Protein AF-A0A8S2KBS8-F1 (afdb_monomer)

Secondary structure (DSSP, 8-state):
--------------------------------EEE-S--------HHHHHHHHT--HHHHHHT--EEEPPPP-----STTT-S----SS-TTS-SEEEESSS----S--TT-------EEEE-SSS---------S-TT---PPPTT------

Foldseek 3Di:
DDDDDDDDDDDPPPPPPPPPPDDDPDDDDAPADEDADDPDDDPDDPVRVVVQLPDFQVRVLSVHRYAYFDDDDDFDQPVVPDPCRDWPADRRHDQWGKPHRDRDGHPDDPPDDDDDDIAIDGPTPDDDDDDDDDDDDPNDDDDQDPPNPDDDD

Structure (mmCIF, N/CA/C/O backbone):
data_AF-A0A8S2KBS8-F1
#
_entry.id   AF-A0A8S2KBS8-F1
#
loop_
_atom_site.group_PDB
_atom_site.id
_atom_site.type_symbol
_atom_site.label_atom_id
_atom_site.label_alt_id
_atom_site.label_comp_id
_atom_site.label_asym_id
_atom_site.label_entity_id
_atom_site.label_seq_id
_atom_site.pdbx_PDB_ins_code
_atom_site.Cartn_x
_atom_site.Cartn_y
_atom_site.Cartn_z
_atom_site.occupancy
_atom_site.B_iso_or_equiv
_atom_site.auth_seq_id
_atom_site.auth_comp_id
_atom_site.auth_asym_id
_atom_site.auth_atom_id
_atom_site.pdbx_PDB_model_num
ATOM 1 N N . MET A 1 1 ? -17.304 48.294 74.748 1.00 36.25 1 MET A N 1
ATOM 2 C CA . MET A 1 1 ? -16.746 48.797 73.474 1.00 36.25 1 MET A CA 1
ATOM 3 C C . MET A 1 1 ? -16.717 47.593 72.533 1.00 36.25 1 MET A C 1
ATOM 5 O O . MET A 1 1 ? -16.127 46.604 72.938 1.00 36.25 1 MET A O 1
ATOM 9 N N . LEU A 1 2 ? -17.491 47.496 71.439 1.00 33.00 2 LEU A N 1
ATOM 10 C CA . LEU A 1 2 ? -18.043 48.544 70.549 1.00 33.00 2 LEU A CA 1
ATOM 11 C C . LEU A 1 2 ? -16.875 49.278 69.854 1.00 33.00 2 LEU A C 1
ATOM 13 O O . LEU A 1 2 ? -16.102 49.899 70.575 1.00 33.00 2 LEU A O 1
ATOM 17 N N . PHE A 1 3 ? -16.632 49.230 68.537 1.00 35.56 3 PHE A N 1
ATOM 18 C CA . PHE A 1 3 ? -17.385 48.735 67.357 1.00 35.56 3 PHE A CA 1
ATOM 19 C C . PHE A 1 3 ? -16.464 47.761 66.525 1.00 35.56 3 PHE A C 1
ATOM 21 O O . PHE A 1 3 ? -15.479 47.306 67.096 1.00 35.56 3 PHE A O 1
ATOM 28 N N . ASP A 1 4 ? -16.646 47.346 65.253 1.00 36.81 4 ASP A N 1
ATOM 29 C CA . ASP A 1 4 ? -17.666 47.611 64.213 1.00 36.81 4 ASP A CA 1
ATOM 30 C C . ASP A 1 4 ? -17.735 46.525 63.084 1.00 36.81 4 ASP A C 1
ATOM 32 O O . ASP A 1 4 ? -17.014 45.532 63.105 1.00 36.81 4 ASP A O 1
ATOM 36 N N . GLN A 1 5 ? -18.622 46.771 62.105 1.00 36.31 5 GLN A N 1
ATOM 37 C CA . GLN A 1 5 ? -18.639 46.492 60.641 1.00 36.31 5 GLN A CA 1
ATOM 38 C C . GLN A 1 5 ? -17.307 46.103 59.910 1.00 36.31 5 GLN A C 1
ATOM 40 O O . GLN A 1 5 ? -16.224 46.395 60.395 1.00 36.31 5 GLN A O 1
ATOM 45 N N . LYS A 1 6 ? -17.284 45.533 58.679 1.00 36.12 6 LYS A N 1
ATOM 46 C CA . LYS A 1 6 ? -18.331 45.378 57.630 1.00 36.12 6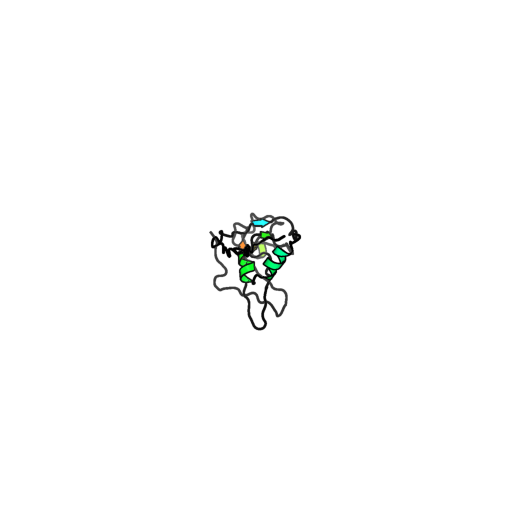 LYS A CA 1
ATOM 47 C C . LYS A 1 6 ? -18.101 44.197 56.656 1.00 36.12 6 LYS A C 1
ATOM 49 O O . LYS A 1 6 ? -17.047 43.579 56.617 1.00 36.12 6 LYS A O 1
ATOM 54 N N . ALA A 1 7 ? -19.132 43.949 55.848 1.00 37.91 7 ALA A N 1
ATOM 55 C CA . ALA A 1 7 ? -19.314 42.863 54.887 1.00 37.91 7 ALA A CA 1
ATOM 56 C C . ALA A 1 7 ? -18.428 42.852 53.614 1.00 37.91 7 ALA A C 1
ATOM 58 O O . ALA A 1 7 ? -18.086 43.900 53.080 1.00 37.91 7 ALA A O 1
ATOM 59 N N . ASN A 1 8 ? -18.287 41.631 53.072 1.00 40.09 8 ASN A N 1
ATOM 60 C CA . ASN A 1 8 ? -18.307 41.237 51.649 1.00 40.09 8 ASN A CA 1
ATOM 61 C C . ASN A 1 8 ? -17.250 41.785 50.661 1.00 40.09 8 ASN A C 1
ATOM 63 O O . ASN A 1 8 ? -17.279 42.953 50.285 1.00 40.09 8 ASN A O 1
ATOM 67 N N . MET A 1 9 ? -16.496 40.861 50.047 1.00 34.38 9 MET A N 1
ATOM 68 C CA . MET A 1 9 ? -16.235 40.929 48.604 1.00 34.38 9 MET A CA 1
ATOM 69 C C . MET A 1 9 ? -16.206 39.528 47.973 1.00 34.38 9 MET A C 1
ATOM 71 O O . MET A 1 9 ? -15.277 38.748 48.178 1.00 34.38 9 MET A O 1
ATOM 75 N N . ASP A 1 10 ? -17.252 39.224 47.206 1.00 44.25 10 ASP A N 1
ATOM 76 C CA . ASP A 1 10 ? -17.348 38.060 46.327 1.00 44.25 10 ASP A CA 1
ATOM 77 C C . ASP A 1 10 ? -16.236 38.097 45.263 1.00 44.25 10 ASP A C 1
ATOM 79 O O . ASP A 1 10 ? -15.982 39.130 44.640 1.00 44.25 10 ASP A O 1
ATOM 83 N N . THR A 1 11 ? -15.569 36.962 45.062 1.00 38.78 11 THR A N 1
ATOM 84 C CA . THR A 1 11 ? -14.577 36.752 43.999 1.00 38.78 11 THR A CA 1
ATOM 85 C C . THR A 1 11 ? -14.845 35.443 43.257 1.00 38.78 11 THR A C 1
ATOM 87 O O . THR A 1 11 ? -13.957 34.611 43.074 1.00 38.78 11 THR A O 1
ATOM 90 N N . GLY A 1 12 ? -16.081 35.283 42.771 1.00 41.59 12 GLY A N 1
ATOM 91 C CA . GLY A 1 12 ? -16.497 34.307 41.756 1.00 41.59 12 GLY A CA 1
ATOM 92 C C . GLY A 1 12 ? -15.779 34.460 40.405 1.00 41.59 12 GLY A C 1
ATOM 93 O O . GLY A 1 12 ? -16.409 34.657 39.367 1.00 41.59 12 GLY A O 1
ATOM 94 N N . GLY A 1 13 ? -14.449 34.360 40.406 1.00 34.00 13 GLY A N 1
ATOM 95 C CA . GLY A 1 13 ? -13.582 34.371 39.233 1.00 34.00 13 GLY A CA 1
ATOM 96 C C . GLY A 1 13 ? -13.691 33.068 38.452 1.00 34.00 13 GLY A C 1
ATOM 97 O O . GLY A 1 13 ? -12.779 32.244 38.483 1.00 34.00 13 GLY A O 1
ATOM 98 N N . ALA A 1 14 ? -14.815 32.876 37.761 1.00 41.94 14 ALA A N 1
ATOM 99 C CA . ALA A 1 14 ? -15.036 31.731 36.889 1.00 41.94 14 ALA A CA 1
ATOM 100 C C . ALA A 1 14 ? -13.959 31.689 35.792 1.00 41.94 14 ALA A C 1
ATOM 102 O O . ALA A 1 14 ? -13.963 32.490 34.855 1.00 41.94 14 ALA A O 1
ATOM 103 N N . SER A 1 15 ? -13.032 30.738 35.903 1.00 43.44 15 SER A N 1
ATOM 104 C CA . SER A 1 15 ? -11.997 30.485 34.907 1.00 43.44 15 SER A CA 1
ATOM 105 C C . SER A 1 15 ? -12.621 29.853 33.663 1.00 43.44 15 SER A C 1
ATOM 107 O O . SER A 1 15 ? -12.638 28.634 33.490 1.00 43.44 15 SER A O 1
ATOM 109 N N . VAL A 1 16 ? -13.153 30.704 32.779 1.00 44.81 16 VAL A N 1
ATOM 110 C CA . VAL A 1 16 ? -13.670 30.309 31.464 1.00 44.81 16 VAL A CA 1
ATOM 111 C C . VAL A 1 16 ? -12.522 29.717 30.651 1.00 44.81 16 VAL A C 1
ATOM 113 O O . VAL A 1 16 ? -11.780 30.422 29.967 1.00 44.81 16 VAL A O 1
ATOM 116 N N . SER A 1 17 ? -12.363 28.397 30.747 1.00 51.88 17 SER A N 1
ATOM 117 C CA . SER A 1 17 ? -11.443 27.649 29.902 1.00 51.88 17 SER A CA 1
ATOM 118 C C . SER A 1 17 ? -11.928 27.756 28.459 1.00 51.88 17 SER A C 1
ATOM 120 O O . SER A 1 17 ? -12.871 27.087 28.041 1.00 51.88 17 SER A O 1
ATOM 122 N N . LEU A 1 18 ? -11.301 28.656 27.701 1.00 48.44 18 LEU A N 1
ATOM 123 C CA . LEU A 1 18 ? -11.509 28.789 26.266 1.00 48.44 18 LEU A CA 1
ATOM 124 C C . LEU A 1 18 ? -10.976 27.526 25.584 1.00 48.44 18 LEU A C 1
ATOM 126 O O . LEU A 1 18 ? -9.835 27.481 25.127 1.00 48.44 18 LEU A O 1
ATOM 130 N N . GLN A 1 19 ? -11.820 26.494 25.530 1.00 50.09 19 GLN A N 1
ATOM 131 C CA . GLN A 1 19 ? -11.643 25.325 24.678 1.00 50.09 19 GLN A CA 1
ATOM 132 C C . GLN A 1 19 ? -11.778 25.780 23.224 1.00 50.09 19 GLN A C 1
ATOM 134 O O . GLN A 1 19 ? -12.836 25.698 22.599 1.00 50.09 19 GLN A O 1
ATOM 139 N N . THR A 1 20 ? -10.692 26.341 22.697 1.00 45.31 20 THR A N 1
ATOM 140 C CA . THR A 1 20 ? -10.580 26.749 21.305 1.00 45.31 20 THR A CA 1
ATOM 141 C C . THR A 1 20 ? -10.542 25.498 20.438 1.00 45.31 20 THR A C 1
ATOM 143 O O . THR A 1 20 ? -9.483 24.943 20.150 1.00 45.31 20 THR A O 1
ATOM 146 N N . ASN A 1 21 ? -11.727 25.067 19.999 1.00 56.41 21 ASN A N 1
ATOM 147 C CA . ASN A 1 21 ? -11.933 24.017 19.000 1.00 56.41 21 ASN A CA 1
ATOM 148 C C . ASN A 1 21 ? -11.444 24.495 17.618 1.00 56.41 21 ASN A C 1
ATOM 150 O O . ASN A 1 21 ? -12.216 24.678 16.678 1.00 56.41 21 ASN A O 1
ATOM 154 N N . TYR A 1 22 ? -10.141 24.765 17.516 1.00 64.38 22 TYR A N 1
ATOM 155 C CA . TYR A 1 22 ? -9.472 25.214 16.308 1.00 64.38 22 TYR A CA 1
ATOM 156 C C . TYR A 1 22 ? -9.270 24.027 15.365 1.00 64.38 22 TYR A C 1
ATOM 158 O O . TYR A 1 22 ? -8.264 23.316 15.405 1.00 64.38 22 TYR A O 1
ATOM 166 N N . GLU A 1 23 ? -10.257 23.811 14.503 1.00 56.91 23 GLU A N 1
ATOM 167 C CA . GLU A 1 23 ? -10.172 22.825 13.437 1.00 56.91 23 GLU A CA 1
ATOM 168 C C . GLU A 1 23 ? -9.352 23.386 12.264 1.00 56.91 23 GLU A C 1
ATOM 170 O O . GLU A 1 23 ? -9.778 24.275 11.519 1.00 56.91 23 GLU A O 1
ATOM 175 N N . SER A 1 24 ? -8.127 22.883 12.107 1.00 64.62 24 SER A N 1
ATOM 176 C CA . SER A 1 24 ? -7.191 23.363 11.093 1.00 64.62 24 SER A CA 1
ATOM 177 C C . SER A 1 24 ? -7.609 22.920 9.685 1.00 64.62 24 SER A C 1
ATOM 179 O O . SER A 1 24 ? -7.279 21.816 9.250 1.00 64.62 24 SER A O 1
ATOM 181 N N . LYS A 1 25 ? -8.256 23.811 8.926 1.00 59.25 25 LYS A N 1
ATOM 182 C CA . LYS A 1 25 ? -8.688 23.565 7.532 1.00 59.25 25 LYS A CA 1
ATOM 183 C C . LYS A 1 25 ? -7.540 23.327 6.529 1.00 59.25 25 LYS A C 1
ATOM 185 O O . LYS A 1 25 ? -7.790 22.988 5.375 1.00 59.25 25 LYS A O 1
ATOM 190 N N . VAL A 1 26 ? -6.282 23.485 6.948 1.00 49.16 26 VAL A N 1
ATOM 191 C CA . VAL A 1 26 ? -5.089 23.279 6.112 1.00 49.16 26 VAL A CA 1
ATOM 192 C C . VAL A 1 26 ? -4.729 21.791 6.039 1.00 49.16 26 VAL A C 1
ATOM 194 O O . VAL A 1 26 ? -3.924 21.279 6.819 1.00 49.16 26 VAL A O 1
ATOM 197 N N . THR A 1 27 ? -5.290 21.091 5.054 1.00 56.19 27 THR A N 1
ATOM 198 C CA . THR A 1 27 ? -4.786 19.772 4.643 1.00 56.19 27 THR A CA 1
ATOM 199 C C . THR A 1 27 ? -3.642 19.964 3.651 1.00 56.19 27 THR A C 1
ATOM 201 O O . THR A 1 27 ? -3.868 20.201 2.469 1.00 56.19 27 THR A O 1
ATOM 204 N N . ALA A 1 28 ? -2.401 19.887 4.140 1.00 50.12 28 ALA A N 1
ATOM 205 C CA . ALA A 1 28 ? -1.215 19.900 3.281 1.00 50.12 28 ALA A CA 1
ATOM 206 C C . ALA A 1 28 ? -1.249 18.732 2.265 1.00 50.12 28 ALA A C 1
ATOM 208 O O . ALA A 1 28 ? -1.740 17.656 2.620 1.00 50.12 28 ALA A O 1
ATOM 209 N N . PRO A 1 29 ? -0.716 18.898 1.038 1.00 51.50 29 PRO A N 1
ATOM 210 C CA . PRO A 1 29 ? -0.672 17.833 0.037 1.00 51.50 29 PRO A CA 1
ATOM 211 C C . PRO A 1 29 ? 0.246 16.691 0.501 1.00 51.50 29 PRO A C 1
ATOM 213 O O . PRO A 1 29 ? 1.465 16.838 0.576 1.00 51.50 29 PRO A O 1
ATOM 216 N N . ARG A 1 30 ? -0.351 15.544 0.842 1.00 61.84 30 ARG A N 1
ATOM 217 C CA . ARG A 1 30 ? 0.347 14.376 1.402 1.00 61.84 30 ARG A CA 1
ATOM 218 C C . ARG A 1 30 ? 0.848 13.458 0.289 1.00 61.84 30 ARG A C 1
ATOM 220 O O . ARG A 1 30 ? 0.179 12.495 -0.064 1.00 61.84 30 ARG A O 1
ATOM 227 N N . ASN A 1 31 ? 2.048 13.732 -0.221 1.00 72.81 31 ASN A N 1
ATOM 228 C CA . ASN A 1 31 ? 2.882 12.668 -0.780 1.00 72.81 31 ASN A CA 1
ATOM 229 C C . ASN A 1 31 ? 3.690 12.052 0.380 1.00 72.81 31 ASN A C 1
ATOM 231 O O . ASN A 1 31 ? 4.467 12.788 0.995 1.00 72.81 31 ASN A O 1
ATOM 235 N N . PRO A 1 32 ? 3.501 10.770 0.737 1.00 83.06 32 PRO A N 1
ATOM 236 C CA . PRO A 1 32 ? 4.203 10.170 1.868 1.00 83.06 32 PRO A CA 1
ATOM 237 C C . PRO A 1 32 ? 5.720 10.078 1.659 1.00 83.06 32 PRO A C 1
ATOM 239 O O . PRO A 1 32 ? 6.200 9.886 0.541 1.00 83.06 32 PRO A O 1
ATOM 242 N N . THR A 1 33 ? 6.487 10.132 2.746 1.00 87.94 33 THR A N 1
ATOM 243 C CA . THR A 1 33 ? 7.936 9.896 2.719 1.00 87.94 33 THR A CA 1
ATOM 244 C C . THR A 1 33 ? 8.243 8.401 2.700 1.00 87.94 33 THR A C 1
ATOM 246 O O . THR A 1 33 ? 7.859 7.682 3.624 1.00 87.94 33 THR A O 1
ATOM 249 N N . LEU A 1 34 ? 8.967 7.938 1.676 1.00 88.88 34 LEU A N 1
ATOM 250 C CA . LEU A 1 34 ? 9.426 6.551 1.576 1.00 88.88 34 LEU A CA 1
ATOM 251 C C . LEU A 1 34 ? 10.673 6.315 2.444 1.00 88.88 34 LEU A C 1
ATOM 253 O O . LEU A 1 34 ? 11.773 6.769 2.127 1.00 88.88 34 LEU A O 1
ATOM 257 N N . ILE A 1 35 ? 10.481 5.574 3.527 1.00 89.62 35 ILE A N 1
ATOM 258 C CA . ILE A 1 35 ? 11.496 5.111 4.463 1.00 89.62 35 ILE A CA 1
ATOM 259 C C . ILE A 1 35 ? 12.114 3.816 3.923 1.00 89.62 35 ILE A C 1
ATOM 261 O O . ILE A 1 35 ? 11.429 2.826 3.668 1.00 89.62 35 ILE A O 1
ATOM 265 N N . ARG A 1 36 ? 13.439 3.836 3.747 1.00 85.50 36 ARG A N 1
ATOM 266 C CA . ARG A 1 36 ? 14.239 2.703 3.242 1.00 85.50 36 ARG A CA 1
ATOM 267 C C . ARG A 1 36 ? 14.844 1.830 4.352 1.00 85.50 36 ARG A C 1
ATOM 269 O O . ARG A 1 36 ? 15.445 0.805 4.058 1.00 85.50 36 ARG A O 1
ATOM 276 N N . GLY A 1 37 ? 14.722 2.257 5.609 1.00 83.44 37 GLY A N 1
ATOM 277 C CA . GLY A 1 37 ? 15.138 1.489 6.785 1.00 83.44 37 GLY A CA 1
ATOM 278 C C . GLY A 1 37 ? 14.041 0.544 7.296 1.00 83.44 37 GLY A C 1
ATOM 279 O O . GLY A 1 37 ? 12.917 0.573 6.790 1.00 83.44 37 GLY A O 1
ATOM 280 N N . PRO A 1 38 ? 14.336 -0.276 8.322 1.00 79.25 38 PRO A N 1
ATOM 281 C CA . PRO A 1 38 ? 13.322 -1.088 8.986 1.00 79.25 38 PRO A CA 1
ATOM 282 C C . PRO A 1 38 ? 12.241 -0.207 9.626 1.00 79.25 38 PRO A C 1
ATOM 284 O O . PRO A 1 38 ? 12.523 0.888 10.114 1.00 79.25 38 PRO A O 1
ATOM 287 N N . LYS A 1 39 ? 11.008 -0.717 9.675 1.00 81.12 39 LYS A N 1
ATOM 288 C CA . LYS A 1 39 ? 9.896 -0.100 10.407 1.00 81.12 39 LYS A CA 1
ATOM 289 C C . LYS A 1 39 ? 10.160 -0.189 11.912 1.00 81.12 39 LYS A C 1
ATOM 291 O O . LYS A 1 39 ? 9.928 -1.223 12.533 1.00 81.12 39 LYS A O 1
ATOM 296 N N . ILE A 1 40 ? 10.691 0.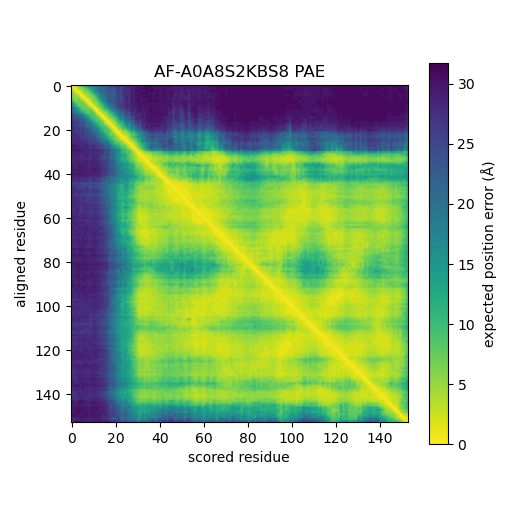889 12.483 1.00 81.56 40 ILE A N 1
ATOM 297 C CA . ILE A 1 40 ? 10.873 1.040 13.928 1.00 81.56 40 ILE A CA 1
ATOM 298 C C . ILE A 1 40 ? 9.523 1.457 14.507 1.00 81.56 40 ILE A C 1
ATOM 300 O O . ILE A 1 40 ? 9.074 2.572 14.258 1.00 81.56 40 ILE A O 1
ATOM 304 N N . GLU A 1 41 ? 8.879 0.591 15.286 1.00 81.00 41 GLU A N 1
ATOM 305 C CA . GLU A 1 41 ? 7.643 0.965 15.979 1.00 81.00 41 GLU A CA 1
ATOM 306 C C . GLU A 1 41 ? 7.962 1.970 17.104 1.00 81.00 41 GLU A C 1
ATOM 308 O O . GLU A 1 41 ? 8.689 1.635 18.048 1.00 81.00 41 GLU A O 1
ATOM 313 N N . PRO A 1 42 ? 7.483 3.227 17.020 1.00 79.62 42 PRO A N 1
ATOM 314 C CA . PRO A 1 42 ? 7.804 4.237 18.015 1.00 79.62 42 PRO A CA 1
ATOM 315 C C . PRO A 1 42 ? 7.035 3.964 19.310 1.00 79.62 42 PRO A C 1
ATOM 317 O O . PRO A 1 42 ? 5.878 3.543 19.294 1.00 79.62 42 PRO A O 1
ATOM 320 N N . LYS A 1 43 ? 7.641 4.285 20.458 1.00 86.75 43 LYS A N 1
ATOM 321 C CA . LYS A 1 43 ? 6.939 4.261 21.750 1.00 86.75 43 LYS A CA 1
ATOM 322 C C . LYS A 1 43 ? 5.901 5.386 21.794 1.00 86.75 43 LYS A C 1
ATOM 324 O O . LYS A 1 43 ? 6.212 6.510 22.185 1.00 86.75 43 LYS A O 1
ATOM 329 N N . LEU A 1 44 ? 4.680 5.077 21.360 1.00 88.56 44 LEU A N 1
ATOM 330 C CA . LEU A 1 44 ? 3.542 5.994 21.351 1.00 88.56 44 LEU A CA 1
ATOM 331 C C . LEU A 1 44 ? 3.271 6.544 22.757 1.00 88.56 44 LEU A C 1
ATOM 333 O O . LEU A 1 44 ? 3.187 5.795 23.730 1.00 88.56 44 LEU A O 1
ATOM 337 N N . THR A 1 45 ? 3.072 7.859 22.864 1.00 94.62 45 THR A N 1
ATOM 338 C CA . THR A 1 45 ? 2.518 8.447 24.091 1.00 94.62 45 THR A CA 1
A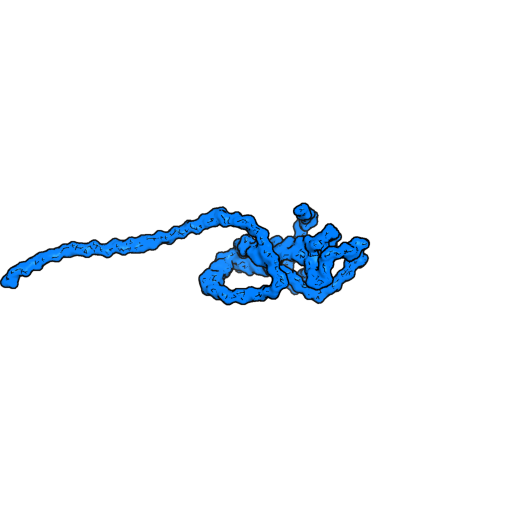TOM 339 C C . THR A 1 45 ? 1.033 8.076 24.218 1.00 94.62 45 THR A C 1
ATOM 341 O O . THR A 1 45 ? 0.365 7.923 23.190 1.00 94.62 45 THR A O 1
ATOM 344 N N . PRO A 1 46 ? 0.461 7.999 25.437 1.00 95.56 46 PRO A N 1
ATOM 345 C CA . PRO A 1 46 ? -0.955 7.663 25.617 1.00 95.56 46 PRO A CA 1
ATOM 346 C C . PRO A 1 46 ? -1.909 8.577 24.835 1.00 95.56 46 PRO A C 1
ATOM 348 O O . PRO A 1 46 ? -2.883 8.105 24.256 1.00 95.56 46 PRO A O 1
ATOM 351 N N . SER A 1 47 ? -1.597 9.873 24.735 1.00 94.75 47 SER A N 1
ATOM 352 C CA . SER A 1 47 ? -2.366 10.834 23.934 1.00 94.75 47 SER A CA 1
ATOM 353 C C . SER A 1 47 ? -2.274 10.583 22.424 1.00 94.75 47 SER A C 1
ATOM 355 O O . SER A 1 47 ? -3.264 10.771 21.718 1.00 94.75 47 SER A O 1
ATOM 357 N N . THR A 1 48 ? -1.126 10.119 21.919 1.00 91.62 48 THR A N 1
ATOM 358 C CA . THR A 1 48 ? -0.970 9.748 20.501 1.00 91.62 48 THR A CA 1
ATOM 359 C C . THR A 1 48 ? -1.709 8.447 20.196 1.00 91.62 48 THR A C 1
ATOM 361 O O . THR A 1 48 ? -2.426 8.378 19.203 1.00 91.62 48 THR A O 1
ATOM 364 N N . PHE A 1 49 ? -1.616 7.452 21.082 1.00 91.94 49 PHE A N 1
ATOM 365 C CA . PHE A 1 49 ? -2.337 6.182 20.959 1.00 91.94 49 PHE A CA 1
ATOM 366 C C . PHE A 1 49 ? -3.863 6.378 20.956 1.00 91.94 49 PHE A C 1
ATOM 368 O O . PHE A 1 49 ? -4.546 5.892 20.057 1.00 91.94 49 PHE A O 1
ATOM 375 N N . LEU A 1 50 ? -4.402 7.160 21.902 1.00 93.25 50 LEU A N 1
ATOM 376 C CA . LEU A 1 50 ? -5.831 7.506 21.943 1.00 93.25 50 LEU A CA 1
ATOM 377 C C . LEU A 1 50 ? -6.281 8.272 20.688 1.00 93.25 50 LEU A C 1
ATOM 379 O O . LEU A 1 50 ? -7.408 8.095 20.222 1.00 93.25 50 LEU A O 1
ATOM 383 N N . LYS A 1 51 ? -5.403 9.099 20.106 1.00 92.00 51 LYS A N 1
ATOM 384 C CA . LYS A 1 51 ? -5.673 9.791 18.841 1.00 92.00 51 LYS A CA 1
ATOM 385 C C . LYS A 1 51 ? -5.659 8.853 17.630 1.00 92.00 51 LYS A C 1
ATOM 387 O O . LYS A 1 51 ? -6.461 9.056 16.730 1.00 92.00 51 LYS A O 1
ATOM 392 N N . GLU A 1 52 ? -4.791 7.845 17.588 1.00 90.00 52 GLU A N 1
ATOM 393 C CA . GLU A 1 52 ? -4.790 6.873 16.487 1.00 90.00 52 GLU A CA 1
ATOM 394 C C . GLU A 1 52 ? -6.001 5.935 16.566 1.00 90.00 52 GLU A C 1
ATOM 396 O O . GLU A 1 52 ? -6.688 5.733 15.570 1.00 90.00 52 GLU A O 1
ATOM 401 N N . MET A 1 53 ? -6.320 5.418 17.756 1.00 90.69 53 MET A N 1
ATOM 402 C CA . MET A 1 53 ? -7.462 4.514 17.953 1.00 90.69 53 MET A CA 1
ATOM 403 C C . MET A 1 53 ? -8.829 5.210 17.833 1.00 90.69 53 MET A C 1
ATOM 405 O O . MET A 1 53 ? -9.852 4.536 17.737 1.00 90.69 53 MET A O 1
ATOM 409 N N . SER A 1 54 ? -8.865 6.548 17.807 1.00 91.62 54 SER A N 1
ATOM 410 C CA . SER A 1 54 ? -10.081 7.323 17.525 1.00 91.62 54 SER A CA 1
ATOM 411 C C . SER A 1 54 ? -10.265 7.691 16.047 1.00 91.62 54 SER A C 1
ATOM 413 O O . SER A 1 54 ? -11.284 8.303 15.722 1.00 91.62 54 SER A O 1
ATOM 415 N N . LEU A 1 55 ? -9.378 7.267 15.137 1.00 91.25 55 LEU A N 1
ATOM 416 C CA . LEU A 1 55 ? -9.586 7.395 13.688 1.00 91.25 55 LEU A CA 1
ATOM 417 C C . LEU A 1 55 ? -10.497 6.285 13.139 1.00 91.25 55 LEU A C 1
ATOM 419 O O . LEU A 1 55 ? -10.593 5.199 13.706 1.00 91.25 55 LEU A O 1
ATOM 423 N N . ASP A 1 56 ? -11.189 6.557 12.033 1.00 92.25 56 ASP A N 1
ATOM 424 C CA . ASP A 1 56 ? -11.715 5.497 11.159 1.00 92.25 56 ASP A CA 1
ATOM 425 C C . ASP A 1 56 ? -10.689 5.070 10.086 1.00 92.25 56 ASP A C 1
ATOM 427 O O . ASP A 1 56 ? -9.627 5.677 9.927 1.00 92.25 56 ASP A O 1
ATOM 431 N N . THR A 1 57 ? -11.011 4.012 9.337 1.00 91.69 57 THR A N 1
ATOM 432 C CA . THR A 1 57 ? -10.142 3.444 8.288 1.00 91.69 57 THR A CA 1
ATOM 433 C C . THR A 1 57 ? -9.743 4.463 7.205 1.00 91.69 57 THR A C 1
ATOM 435 O O . THR A 1 57 ? -8.582 4.494 6.791 1.00 91.69 57 THR A O 1
ATOM 438 N N . GLN A 1 58 ? -10.662 5.332 6.768 1.00 91.06 58 GLN A N 1
ATOM 439 C CA . GLN A 1 58 ? -10.391 6.336 5.731 1.00 91.06 58 GLN A CA 1
ATOM 440 C C . GLN A 1 58 ? -9.587 7.509 6.301 1.00 91.06 58 GLN A C 1
ATOM 442 O O . GLN A 1 58 ? -8.633 7.976 5.679 1.00 91.06 58 GLN A O 1
ATOM 447 N N . GLN A 1 59 ? -9.896 7.947 7.523 1.00 90.50 59 GLN A N 1
ATOM 448 C CA . GLN A 1 59 ? -9.105 8.943 8.249 1.00 90.50 59 GLN A CA 1
ATOM 449 C C . GLN A 1 59 ? -7.664 8.473 8.484 1.00 90.50 59 GLN A C 1
ATOM 451 O O . GLN A 1 59 ? -6.737 9.274 8.338 1.00 90.50 59 GLN A O 1
ATOM 456 N N . LYS A 1 60 ? -7.457 7.188 8.804 1.00 89.25 60 LYS A N 1
ATOM 457 C CA . LYS A 1 60 ? -6.123 6.589 8.950 1.00 89.25 60 LYS A CA 1
ATOM 458 C C . LYS A 1 60 ? -5.363 6.580 7.622 1.00 89.25 60 LYS A C 1
ATOM 460 O O . LYS A 1 60 ? -4.236 7.072 7.601 1.00 89.25 60 LYS A O 1
ATOM 465 N N . LEU A 1 61 ? -5.990 6.145 6.524 1.00 89.94 61 LEU A N 1
ATOM 466 C CA . LEU A 1 61 ? -5.415 6.208 5.171 1.00 89.94 61 LEU A CA 1
ATOM 467 C C . LEU A 1 61 ? -5.024 7.644 4.772 1.00 89.94 61 LEU A C 1
ATOM 469 O O . LEU A 1 61 ? -3.906 7.894 4.323 1.00 89.94 61 LEU A O 1
ATOM 473 N N . LEU A 1 62 ? -5.909 8.616 5.008 1.00 88.44 62 LEU A N 1
ATOM 474 C CA . LEU A 1 6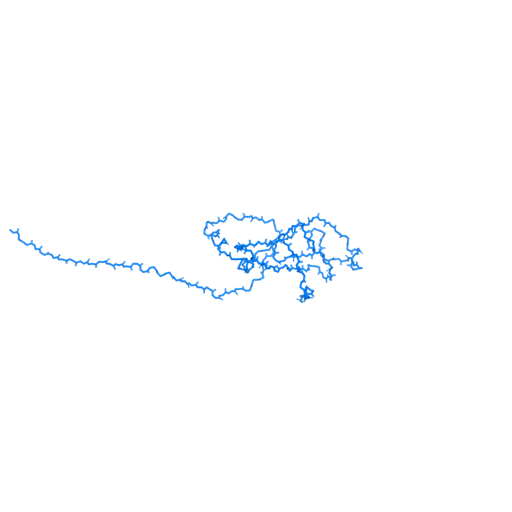2 ? -5.635 10.036 4.766 1.00 88.44 62 LEU A CA 1
ATOM 475 C C . LEU A 1 62 ? -4.511 10.585 5.663 1.00 88.44 62 LEU A C 1
ATOM 477 O O . LEU A 1 62 ? -3.900 11.599 5.317 1.00 88.44 62 LEU A O 1
ATOM 481 N N . CYS A 1 63 ? -4.233 9.959 6.808 1.00 86.56 63 CYS A N 1
ATOM 482 C CA . CYS A 1 63 ? -3.174 10.345 7.743 1.00 86.56 63 CYS A CA 1
ATOM 483 C C . CYS A 1 63 ? -1.834 9.619 7.525 1.00 86.56 63 CYS A C 1
ATOM 485 O O . CYS A 1 63 ? -0.868 9.962 8.218 1.00 86.56 63 CYS A O 1
ATOM 487 N N . THR A 1 64 ? -1.739 8.684 6.572 1.00 88.12 64 THR A N 1
ATOM 488 C CA . THR A 1 64 ? -0.491 8.003 6.190 1.00 88.12 64 THR A CA 1
ATOM 489 C C . THR A 1 64 ? 0.554 9.021 5.717 1.00 88.12 64 THR A C 1
ATOM 491 O O . THR A 1 64 ? 0.448 9.590 4.632 1.00 88.12 64 THR A O 1
ATOM 494 N N . ARG A 1 65 ? 1.569 9.270 6.556 1.00 85.94 65 ARG A N 1
ATOM 495 C CA . ARG A 1 65 ? 2.708 10.168 6.264 1.00 85.94 65 ARG A CA 1
ATOM 496 C C . ARG A 1 65 ? 3.957 9.424 5.818 1.00 85.94 65 ARG A C 1
ATOM 498 O O . ARG A 1 65 ? 4.718 9.949 5.015 1.00 85.94 65 ARG A O 1
ATOM 505 N N . GLU A 1 66 ? 4.157 8.230 6.355 1.00 89.31 66 GLU A N 1
ATOM 506 C CA . GLU A 1 66 ? 5.323 7.394 6.107 1.00 89.31 66 GLU A CA 1
ATOM 507 C C . GLU A 1 66 ? 4.922 6.167 5.305 1.00 89.31 66 GLU A C 1
ATOM 509 O O . GLU A 1 66 ? 3.805 5.658 5.416 1.00 89.31 66 GLU A O 1
ATOM 514 N N . MET A 1 67 ? 5.860 5.711 4.490 1.00 90.50 67 MET A N 1
ATOM 515 C CA . MET A 1 67 ? 5.742 4.549 3.630 1.00 90.50 67 MET A CA 1
ATOM 516 C C . MET A 1 67 ? 7.019 3.736 3.738 1.00 90.50 67 MET A C 1
ATOM 518 O O . MET A 1 67 ? 8.089 4.305 3.910 1.00 90.50 67 MET A O 1
ATOM 522 N N . TYR A 1 68 ? 6.914 2.421 3.623 1.00 91.38 68 TYR A N 1
ATOM 523 C CA . TYR A 1 68 ? 8.015 1.490 3.818 1.00 91.38 68 TYR A CA 1
ATOM 524 C C . TYR A 1 68 ? 8.207 0.647 2.553 1.00 91.38 68 TYR A C 1
ATOM 526 O O . TYR A 1 68 ? 7.256 0.391 1.806 1.00 91.38 68 TYR A O 1
ATOM 534 N N . LEU A 1 69 ? 9.449 0.232 2.296 1.00 91.19 69 LEU A N 1
ATOM 535 C CA . LEU A 1 69 ? 9.739 -0.713 1.219 1.00 91.19 69 LEU A CA 1
ATOM 536 C C . LEU A 1 69 ? 9.062 -2.067 1.522 1.00 91.19 69 LEU A C 1
ATOM 538 O O . LEU A 1 69 ? 9.188 -2.564 2.645 1.00 91.19 69 LEU A O 1
ATOM 542 N N . PRO A 1 70 ? 8.363 -2.691 0.557 1.00 91.69 70 PRO A N 1
ATOM 543 C CA . PRO A 1 70 ? 7.824 -4.034 0.733 1.00 91.69 70 PRO A CA 1
ATOM 544 C C . PRO A 1 70 ? 8.954 -5.067 0.844 1.00 91.69 70 PRO A C 1
ATOM 546 O O . PRO A 1 70 ? 9.992 -4.956 0.191 1.00 91.69 70 PRO A O 1
ATOM 549 N N . LYS A 1 71 ? 8.736 -6.110 1.650 1.00 90.06 71 LYS A N 1
ATOM 550 C CA . LYS A 1 71 ? 9.687 -7.217 1.794 1.00 90.06 71 LYS A CA 1
ATOM 551 C C . LYS A 1 71 ? 9.700 -8.086 0.531 1.00 90.06 71 LYS A C 1
ATOM 553 O O . LYS A 1 71 ? 8.662 -8.617 0.141 1.00 90.06 71 LYS A O 1
ATOM 558 N N . ILE A 1 72 ? 10.882 -8.307 -0.042 1.00 91.38 72 ILE A N 1
ATOM 559 C CA . ILE A 1 72 ? 11.092 -9.303 -1.102 1.00 91.38 72 ILE A CA 1
ATOM 560 C C . ILE A 1 72 ? 10.974 -10.711 -0.490 1.00 91.38 72 ILE A C 1
ATOM 562 O O . ILE A 1 72 ? 11.587 -11.009 0.537 1.00 91.38 72 ILE A O 1
ATOM 566 N N . ILE A 1 73 ? 10.143 -11.562 -1.100 1.00 89.81 73 ILE A N 1
ATOM 567 C CA . ILE A 1 73 ? 9.887 -12.952 -0.663 1.00 89.81 73 ILE A CA 1
ATOM 568 C C . ILE A 1 73 ? 10.545 -13.953 -1.623 1.00 89.81 73 ILE A C 1
ATOM 570 O O . ILE A 1 73 ? 11.083 -14.968 -1.191 1.00 89.81 73 ILE A O 1
ATOM 574 N N . SER A 1 74 ? 10.519 -13.648 -2.919 1.00 89.19 74 SER A N 1
ATOM 575 C CA . SER A 1 74 ? 11.071 -14.457 -4.003 1.00 89.19 74 SER A CA 1
ATOM 576 C C . SER A 1 74 ? 11.511 -13.549 -5.147 1.00 89.19 74 SER A C 1
ATOM 578 O O . SER A 1 74 ? 10.890 -12.512 -5.381 1.00 89.19 74 SER A O 1
ATOM 580 N N . LEU A 1 75 ? 12.537 -13.968 -5.884 1.00 90.25 75 LEU A N 1
ATOM 581 C CA . LEU A 1 75 ? 12.922 -13.361 -7.157 1.00 90.25 75 LEU A CA 1
ATOM 582 C C . LEU A 1 75 ? 12.187 -14.070 -8.309 1.00 90.25 75 LEU A C 1
ATOM 584 O O . LEU A 1 75 ? 11.777 -15.224 -8.172 1.00 90.25 75 LEU A O 1
ATOM 588 N N . SER A 1 76 ? 11.997 -13.383 -9.434 1.00 85.62 76 SER A N 1
ATOM 589 C CA . SER A 1 76 ? 11.323 -13.913 -10.629 1.00 85.62 76 SER A CA 1
ATOM 590 C C . SER A 1 76 ? 12.045 -13.433 -11.883 1.00 85.62 76 SER A C 1
ATOM 592 O O . SER A 1 76 ? 12.538 -12.305 -11.904 1.00 85.62 76 SER A O 1
ATOM 594 N N . ASP A 1 77 ? 12.113 -14.270 -12.919 1.00 86.88 77 ASP A N 1
ATOM 595 C CA . ASP A 1 77 ? 12.768 -13.894 -14.173 1.00 86.88 77 ASP A CA 1
ATOM 596 C C . ASP A 1 77 ? 11.883 -12.927 -14.981 1.00 86.88 77 ASP A C 1
ATOM 598 O O . ASP A 1 77 ? 10.677 -13.118 -15.149 1.00 86.88 77 ASP A O 1
ATOM 602 N N . MET A 1 78 ? 12.493 -11.864 -15.503 1.00 86.06 78 MET A N 1
ATOM 603 C CA . MET A 1 78 ? 11.819 -10.926 -16.397 1.00 86.06 78 MET A CA 1
ATOM 604 C C . MET A 1 78 ? 11.594 -11.518 -17.792 1.00 86.06 78 MET A C 1
ATOM 606 O O . MET A 1 78 ? 10.631 -11.126 -18.452 1.00 86.06 78 MET A O 1
ATOM 610 N N . ALA A 1 79 ? 12.436 -12.457 -18.236 1.00 87.88 79 ALA A N 1
ATOM 611 C CA . ALA A 1 79 ? 12.355 -13.058 -19.568 1.00 87.88 79 ALA A CA 1
ATOM 612 C C . ALA A 1 79 ? 11.069 -13.877 -19.782 1.00 87.88 79 ALA A C 1
ATOM 614 O O . ALA A 1 79 ? 10.577 -13.950 -20.906 1.00 87.88 79 ALA A O 1
ATOM 615 N N . GLU A 1 80 ? 10.479 -14.421 -18.712 1.00 87.88 80 GLU A N 1
ATOM 616 C CA . GLU A 1 80 ? 9.190 -15.129 -18.754 1.00 87.88 80 GLU A CA 1
ATOM 617 C C . GLU A 1 80 ? 8.007 -14.218 -19.128 1.00 87.88 80 GLU A C 1
ATOM 619 O O . GLU A 1 80 ? 6.988 -14.697 -19.624 1.00 87.88 80 GLU A O 1
ATOM 624 N N . THR A 1 81 ? 8.113 -12.906 -18.875 1.00 83.38 81 THR A N 1
ATOM 625 C CA . THR A 1 81 ? 6.981 -11.963 -18.976 1.00 83.38 81 THR A CA 1
ATOM 626 C C . THR A 1 81 ? 7.229 -10.759 -19.884 1.00 83.38 81 THR A C 1
ATOM 628 O O . THR A 1 81 ? 6.276 -1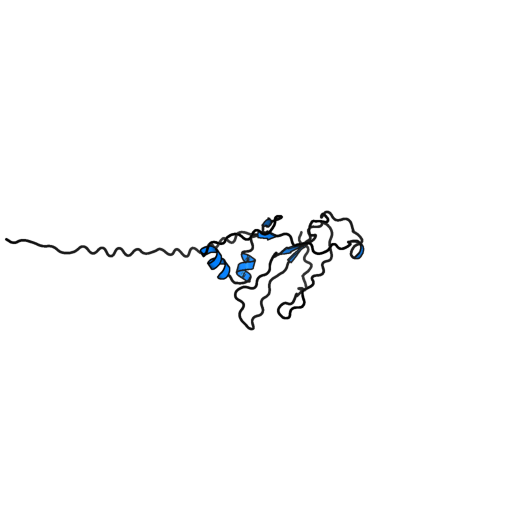0.064 -20.241 1.00 83.38 81 THR A O 1
ATOM 631 N N . SER A 1 82 ? 8.476 -10.485 -20.283 1.00 83.25 82 SER A N 1
ATOM 632 C CA . SER A 1 82 ? 8.812 -9.382 -21.186 1.00 83.25 82 SER A CA 1
ATOM 633 C C . SER A 1 82 ? 10.112 -9.619 -21.954 1.00 83.25 82 SER A C 1
ATOM 635 O O . SER A 1 82 ? 11.140 -9.970 -21.382 1.00 83.25 82 SER A O 1
ATOM 637 N N . LEU A 1 83 ? 10.096 -9.287 -23.249 1.00 86.38 83 LEU A N 1
ATOM 638 C CA . LEU A 1 83 ? 11.303 -9.225 -24.083 1.00 86.38 83 LEU A CA 1
ATOM 639 C C . LEU A 1 83 ? 12.274 -8.114 -23.636 1.00 86.38 83 LEU A C 1
ATOM 641 O O . LEU A 1 83 ? 13.457 -8.158 -23.966 1.00 86.38 83 LEU A O 1
ATOM 645 N N . GLN A 1 84 ? 11.799 -7.114 -22.884 1.00 86.19 84 GLN A N 1
ATOM 646 C CA . GLN A 1 84 ? 12.630 -6.033 -22.353 1.00 86.19 84 GLN A CA 1
ATOM 647 C C . GLN A 1 84 ? 13.139 -6.389 -20.948 1.00 86.19 84 GLN A C 1
ATOM 649 O O . GLN A 1 84 ? 12.689 -5.845 -19.937 1.00 86.19 84 GLN A O 1
ATOM 654 N N . THR A 1 85 ? 14.089 -7.319 -20.880 1.00 85.50 85 THR A N 1
ATOM 655 C CA . THR A 1 85 ? 14.683 -7.810 -19.621 1.00 85.50 85 THR A CA 1
ATOM 656 C C . THR A 1 85 ? 15.540 -6.769 -18.895 1.00 85.50 85 THR A C 1
ATOM 658 O O . THR A 1 85 ? 15.718 -6.857 -17.685 1.00 85.50 85 THR A O 1
ATOM 661 N N . THR A 1 86 ? 16.038 -5.740 -19.588 1.00 86.62 86 THR A N 1
ATOM 662 C CA . THR A 1 86 ? 16.796 -4.649 -18.957 1.00 86.62 86 THR A CA 1
ATOM 663 C C . THR A 1 86 ? 15.900 -3.811 -18.038 1.00 86.62 86 THR A C 1
ATOM 665 O O . THR A 1 86 ? 14.920 -3.217 -18.490 1.00 86.62 86 THR A O 1
ATOM 668 N N . THR A 1 87 ? 16.273 -3.733 -16.762 1.00 88.25 87 THR A N 1
ATOM 669 C CA . THR A 1 87 ? 15.683 -2.890 -15.706 1.00 88.25 87 THR A CA 1
ATOM 670 C C . THR A 1 87 ? 16.702 -1.842 -15.245 1.00 88.25 87 THR A C 1
ATOM 672 O O . THR A 1 87 ? 17.905 -2.013 -15.455 1.00 88.25 87 THR A O 1
ATOM 675 N N . LYS A 1 88 ? 16.245 -0.746 -14.624 1.00 90.00 88 LYS A N 1
ATOM 676 C CA . LYS A 1 88 ? 17.117 0.187 -13.874 1.00 90.00 88 LYS A CA 1
ATOM 677 C C . LYS A 1 88 ? 17.087 -0.041 -12.351 1.00 90.00 88 LYS A C 1
ATOM 679 O O . LYS A 1 88 ? 17.878 0.576 -11.641 1.00 90.00 88 LYS A O 1
ATOM 684 N N . VAL A 1 89 ? 16.150 -0.851 -11.865 1.00 90.19 89 VAL A N 1
ATOM 685 C CA . VAL A 1 89 ? 15.989 -1.229 -10.450 1.00 90.19 89 VAL A CA 1
ATOM 686 C C . VAL A 1 89 ? 16.924 -2.401 -10.143 1.00 90.19 89 VAL A C 1
ATOM 688 O O . VAL A 1 89 ? 17.031 -3.311 -10.967 1.00 90.19 89 VAL A O 1
ATOM 691 N N . ASP A 1 90 ? 17.597 -2.353 -8.993 1.00 90.50 90 ASP A N 1
ATOM 692 C CA . ASP A 1 90 ? 18.522 -3.399 -8.537 1.00 90.50 90 ASP A CA 1
ATOM 693 C C . ASP A 1 90 ? 17.772 -4.657 -8.056 1.00 90.50 90 ASP A C 1
ATOM 695 O O . ASP A 1 90 ? 16.581 -4.597 -7.753 1.00 90.50 90 ASP A O 1
ATOM 699 N N . ILE A 1 91 ? 18.453 -5.801 -7.967 1.00 88.25 91 ILE A N 1
ATOM 700 C CA . ILE A 1 91 ? 17.839 -7.095 -7.619 1.00 88.25 91 ILE A CA 1
ATOM 701 C C . ILE A 1 91 ? 17.317 -7.147 -6.172 1.00 88.25 91 ILE A C 1
ATOM 703 O O . ILE A 1 91 ? 16.326 -7.823 -5.899 1.00 88.25 91 ILE A O 1
ATOM 707 N N . ASP A 1 92 ? 17.941 -6.376 -5.277 1.00 88.44 92 ASP A N 1
ATOM 708 C CA . ASP A 1 92 ? 17.529 -6.193 -3.881 1.00 88.44 92 ASP A CA 1
ATOM 709 C C . ASP A 1 92 ? 16.538 -5.016 -3.688 1.00 88.44 92 ASP A C 1
ATOM 711 O O . ASP A 1 92 ? 16.080 -4.766 -2.569 1.00 88.44 92 ASP A O 1
ATOM 715 N N . GLU A 1 93 ? 16.170 -4.285 -4.753 1.00 90.31 93 GLU A N 1
ATOM 716 C CA . GLU A 1 93 ? 15.144 -3.233 -4.708 1.00 90.31 93 GLU A CA 1
ATOM 717 C C . GLU A 1 93 ? 13.783 -3.721 -5.258 1.00 90.31 93 GLU A C 1
ATOM 719 O O . GLU A 1 93 ? 13.705 -4.356 -6.311 1.00 90.31 93 GLU A O 1
ATOM 724 N N . PRO A 1 94 ? 12.653 -3.382 -4.610 1.00 91.19 94 PRO A N 1
ATOM 725 C CA . PRO A 1 94 ? 11.339 -3.789 -5.092 1.00 91.19 94 PRO A CA 1
ATOM 726 C C . PRO A 1 94 ? 10.908 -2.996 -6.338 1.00 91.19 94 PRO A C 1
ATOM 728 O O . PRO A 1 94 ? 10.760 -1.771 -6.309 1.00 91.19 94 PRO A O 1
ATOM 731 N N . LEU A 1 95 ? 10.609 -3.719 -7.424 1.00 91.56 95 LEU A N 1
ATOM 732 C CA . LEU A 1 95 ? 10.112 -3.173 -8.700 1.00 91.56 95 LEU A CA 1
ATOM 733 C C . LEU A 1 95 ? 8.822 -2.350 -8.564 1.00 91.56 95 LEU A C 1
ATOM 735 O O . LEU A 1 95 ? 8.598 -1.425 -9.344 1.00 91.56 95 LEU A O 1
ATOM 739 N N . PHE A 1 96 ? 7.985 -2.673 -7.576 1.00 91.94 96 PHE A N 1
ATOM 740 C CA . PHE A 1 96 ? 6.745 -1.963 -7.283 1.00 91.94 96 PHE A CA 1
ATOM 741 C C . PHE A 1 96 ? 6.730 -1.477 -5.834 1.00 91.94 96 PHE A C 1
ATOM 743 O O . PHE A 1 96 ? 6.892 -2.269 -4.907 1.00 91.94 96 PHE A O 1
ATOM 750 N N . GLN A 1 97 ? 6.464 -0.188 -5.637 1.00 92.50 97 GLN A N 1
ATOM 751 C CA . GLN A 1 97 ? 6.141 0.383 -4.335 1.00 92.50 97 GLN A CA 1
ATOM 752 C C . GLN A 1 97 ? 4.610 0.388 -4.149 1.00 92.50 97 GLN A C 1
ATOM 754 O O . GLN A 1 97 ? 3.925 1.129 -4.863 1.00 92.50 97 GLN A O 1
ATOM 759 N N . PRO A 1 98 ? 4.043 -0.394 -3.211 1.00 93.06 98 PRO A N 1
ATOM 760 C CA . PRO A 1 98 ? 2.633 -0.283 -2.856 1.00 93.06 98 PRO A CA 1
ATOM 761 C C . PRO A 1 98 ? 2.338 1.051 -2.161 1.00 93.06 98 PRO A C 1
ATOM 763 O O . PRO A 1 98 ? 3.241 1.651 -1.574 1.00 93.06 98 PRO A O 1
ATOM 766 N N . TYR A 1 99 ? 1.078 1.485 -2.194 1.00 91.50 99 TYR A N 1
ATOM 767 C CA . TYR A 1 99 ? 0.489 2.501 -1.320 1.00 91.50 99 TYR A CA 1
ATOM 768 C C . TYR A 1 99 ? -0.956 2.116 -0.942 1.00 91.50 99 TYR A C 1
ATOM 770 O O . TYR A 1 99 ? -1.747 1.870 -1.855 1.00 91.50 99 TYR A O 1
ATOM 778 N N . PRO A 1 100 ? -1.323 2.106 0.358 1.00 93.06 100 PRO A N 1
ATOM 779 C CA . PRO A 1 100 ? -0.446 2.244 1.532 1.00 93.06 100 PRO A CA 1
ATOM 780 C C . PRO A 1 100 ? 0.493 1.026 1.701 1.00 93.06 100 PRO A C 1
ATOM 782 O O . PRO A 1 100 ? 0.386 0.053 0.962 1.00 93.06 100 PRO A O 1
ATOM 785 N N . SER A 1 101 ? 1.450 1.087 2.639 1.00 91.38 101 SER A N 1
ATOM 786 C CA . SER A 1 101 ? 2.367 -0.047 2.913 1.00 91.38 101 SER A CA 1
ATOM 787 C C . SER A 1 101 ? 1.692 -1.130 3.749 1.00 91.38 101 SER A C 1
ATOM 789 O O . SER A 1 101 ? 1.839 -2.315 3.474 1.00 91.38 101 SER A O 1
ATOM 791 N N . ASP A 1 102 ? 0.929 -0.69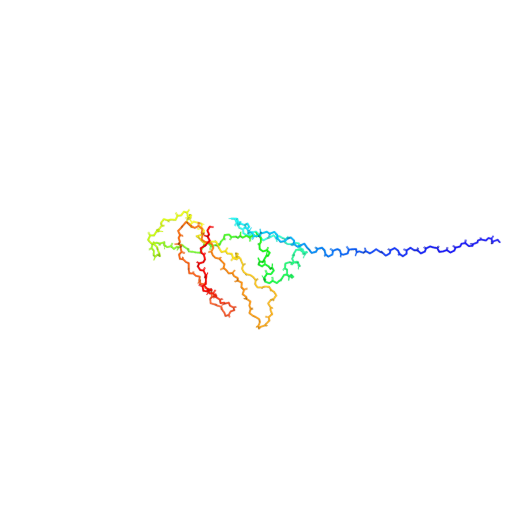5 4.751 1.00 91.00 102 ASP A N 1
ATOM 792 C CA . ASP A 1 102 ? 0.083 -1.525 5.596 1.00 91.00 102 ASP A CA 1
ATOM 793 C C . ASP A 1 102 ? -1.373 -1.083 5.396 1.00 91.00 102 ASP A C 1
ATOM 795 O O . ASP A 1 102 ? -1.662 0.117 5.373 1.00 91.00 102 ASP A O 1
ATOM 799 N N . ILE A 1 103 ? -2.299 -2.037 5.300 1.00 91.44 103 ILE A N 1
ATOM 800 C CA . ILE A 1 103 ? -3.743 -1.776 5.353 1.00 91.44 103 ILE A CA 1
ATOM 801 C C . ILE A 1 103 ? -4.240 -2.197 6.738 1.00 91.44 103 ILE A C 1
ATOM 803 O O . ILE A 1 103 ? -3.916 -3.279 7.225 1.00 91.44 103 ILE A O 1
ATOM 807 N N . THR A 1 104 ? -5.017 -1.342 7.403 1.00 91.06 104 THR A N 1
ATOM 808 C CA . THR A 1 104 ? -5.612 -1.648 8.711 1.00 91.06 104 THR A CA 1
ATOM 809 C C . THR A 1 104 ? -7.039 -1.133 8.758 1.00 91.06 104 THR A C 1
ATOM 811 O O . THR A 1 104 ? -7.261 0.076 8.755 1.00 91.06 104 THR A O 1
ATOM 814 N N . PHE A 1 105 ? -7.997 -2.050 8.851 1.00 92.31 105 PHE A N 1
ATOM 815 C CA . PHE A 1 105 ? -9.397 -1.715 9.074 1.00 92.31 105 PHE A CA 1
ATOM 816 C C . PHE A 1 105 ? -9.602 -1.381 10.559 1.00 92.31 105 PHE A C 1
ATOM 818 O O . PHE A 1 105 ? -9.426 -2.230 11.431 1.00 92.31 105 PHE A O 1
ATOM 825 N N . GLN A 1 106 ? -9.925 -0.122 10.852 1.00 91.94 106 GLN A N 1
ATOM 826 C CA . GLN A 1 106 ? -10.236 0.391 12.189 1.00 91.94 106 GLN A CA 1
ATOM 827 C C . GLN A 1 106 ? -11.708 0.800 12.278 1.00 91.94 106 GLN A C 1
ATOM 829 O O . GLN A 1 106 ? -12.281 1.281 11.297 1.00 91.94 106 GLN A O 1
ATOM 834 N N . LYS A 1 107 ? -12.293 0.620 13.473 1.00 91.44 107 LYS A N 1
ATOM 835 C CA . LYS A 1 107 ? -13.735 0.767 13.748 1.00 91.44 107 LYS A CA 1
ATOM 836 C C . LYS A 1 107 ? -14.605 -0.076 12.801 1.00 91.44 107 LYS A C 1
ATOM 838 O O . LYS A 1 107 ? -15.528 0.431 12.171 1.00 91.44 107 LYS A O 1
ATOM 843 N N . TYR A 1 108 ? -14.278 -1.363 12.690 1.00 90.31 108 TYR A N 1
ATOM 844 C CA . TYR A 1 108 ? -15.129 -2.318 11.987 1.00 90.31 108 TYR A CA 1
ATOM 845 C C . TYR A 1 108 ? -16.450 -2.508 12.744 1.00 90.31 108 TYR A C 1
ATOM 847 O O . TYR A 1 108 ? -16.443 -2.884 13.918 1.00 90.31 108 TYR A O 1
ATOM 855 N N . GLU A 1 109 ? -17.566 -2.286 12.059 1.00 92.25 109 GLU A N 1
ATOM 856 C CA . GLU A 1 109 ? -18.912 -2.611 12.527 1.00 92.25 109 GLU A CA 1
ATOM 857 C C . GLU A 1 109 ? -19.441 -3.846 11.771 1.00 92.25 109 GLU A C 1
ATOM 859 O O . GLU A 1 109 ? -19.195 -3.972 10.566 1.00 92.25 109 GLU A O 1
ATOM 864 N N . PRO A 1 110 ? -20.173 -4.764 12.433 1.00 92.19 110 PRO A N 1
ATOM 865 C CA . PRO A 1 110 ? -20.741 -5.940 11.779 1.00 92.19 110 PRO A CA 1
ATOM 866 C C . PRO A 1 110 ? -21.629 -5.598 10.578 1.00 92.19 110 PRO A C 1
ATOM 868 O O . PRO A 1 110 ? -22.338 -4.596 10.583 1.00 92.19 110 PRO A O 1
ATOM 871 N N . PHE A 1 111 ? -21.632 -6.481 9.577 1.00 89.56 111 PHE A N 1
ATOM 872 C CA . PHE A 1 111 ? -22.412 -6.381 8.330 1.00 89.56 111 PHE A CA 1
ATOM 873 C C . PHE A 1 111 ? -22.032 -5.229 7.377 1.00 89.56 111 PHE A C 1
ATOM 875 O O . PHE A 1 111 ? -22.534 -5.197 6.255 1.00 89.56 111 PHE A O 1
ATOM 882 N N . ASN A 1 112 ? -21.099 -4.347 7.751 1.00 90.69 112 ASN A N 1
ATOM 883 C CA . ASN A 1 112 ? -20.556 -3.329 6.853 1.00 90.69 112 ASN A CA 1
ATOM 884 C C . ASN A 1 112 ? -19.395 -3.874 5.999 1.00 90.69 112 ASN A C 1
ATOM 886 O O . ASN A 1 112 ? -18.559 -4.654 6.462 1.00 90.69 112 ASN A O 1
ATOM 890 N N . THR A 1 113 ? -19.331 -3.421 4.742 1.00 90.88 113 THR A N 1
ATOM 891 C CA . THR A 1 113 ? -18.204 -3.656 3.822 1.00 90.88 113 THR A CA 1
ATOM 892 C C . THR A 1 113 ? -17.316 -2.415 3.793 1.00 90.88 113 THR A C 1
ATOM 894 O O . THR A 1 113 ? -17.823 -1.298 3.717 1.00 90.88 113 THR A O 1
ATOM 897 N N . TYR A 1 114 ? -15.996 -2.603 3.847 1.00 92.38 114 TYR A N 1
ATOM 898 C CA . TYR A 1 114 ? -15.018 -1.514 3.868 1.00 92.38 114 TYR A CA 1
ATOM 899 C C . TYR A 1 114 ? -14.005 -1.699 2.739 1.00 92.38 114 TYR A C 1
ATOM 901 O O . TYR A 1 114 ? -13.349 -2.734 2.655 1.00 92.38 114 TYR A O 1
ATOM 909 N N . GLU A 1 115 ? -13.842 -0.678 1.901 1.00 92.19 115 GLU A N 1
ATOM 910 C CA . GLU A 1 115 ? -12.890 -0.680 0.788 1.00 92.19 115 GLU A CA 1
ATOM 911 C C . GLU A 1 115 ? -11.703 0.248 1.079 1.00 92.19 115 GLU A C 1
ATOM 913 O O . GLU A 1 115 ? -11.867 1.361 1.586 1.00 92.19 115 GLU A O 1
ATOM 918 N N . VAL A 1 116 ? -10.492 -0.206 0.745 1.00 92.69 116 VAL A N 1
ATOM 919 C CA . VAL A 1 116 ? -9.249 0.573 0.840 1.00 92.69 116 VAL A CA 1
ATOM 920 C C . VAL A 1 116 ? -8.490 0.420 -0.481 1.00 92.69 116 VAL A C 1
ATOM 922 O O . VAL A 1 116 ? -8.219 -0.714 -0.880 1.00 92.69 116 VAL A O 1
ATOM 925 N N . PRO A 1 117 ? -8.132 1.516 -1.176 1.00 92.00 117 PRO A N 1
ATOM 926 C CA . PRO A 1 117 ? -7.387 1.430 -2.424 1.00 92.00 117 PRO A CA 1
ATOM 927 C C . PRO A 1 117 ? -5.952 0.953 -2.177 1.00 92.00 117 PRO A C 1
ATOM 929 O O . PRO A 1 117 ? -5.217 1.550 -1.391 1.00 92.00 117 PRO A O 1
ATOM 932 N N . LEU A 1 118 ? -5.541 -0.086 -2.907 1.00 91.25 118 LEU A N 1
ATOM 933 C CA . LEU A 1 118 ? -4.146 -0.504 -3.034 1.00 91.25 118 LEU A CA 1
ATOM 934 C C . LEU A 1 118 ? -3.611 -0.037 -4.392 1.00 91.25 118 LEU A C 1
ATOM 936 O O . LEU A 1 118 ? -3.997 -0.558 -5.437 1.00 91.25 118 LEU A O 1
ATOM 940 N N . LEU A 1 119 ? -2.716 0.947 -4.376 1.00 90.81 119 LEU A N 1
ATOM 941 C CA . LEU A 1 119 ? -2.015 1.442 -5.561 1.00 90.81 119 LEU A CA 1
ATOM 942 C C . LEU A 1 119 ? -0.636 0.782 -5.653 1.00 90.81 119 LEU A C 1
ATOM 944 O O . LEU A 1 119 ? 0.032 0.616 -4.637 1.00 90.81 119 LEU A O 1
ATOM 948 N N . LEU A 1 120 ? -0.180 0.445 -6.861 1.00 91.12 120 LEU A N 1
ATOM 949 C CA . LEU A 1 120 ? 1.139 -0.155 -7.100 1.00 91.12 120 LEU A CA 1
ATOM 950 C C . LEU A 1 120 ? 1.951 0.744 -8.040 1.00 91.12 120 LEU A C 1
ATOM 952 O O . LEU A 1 120 ? 1.752 0.741 -9.255 1.00 91.12 120 LEU A O 1
ATOM 956 N N . ARG A 1 12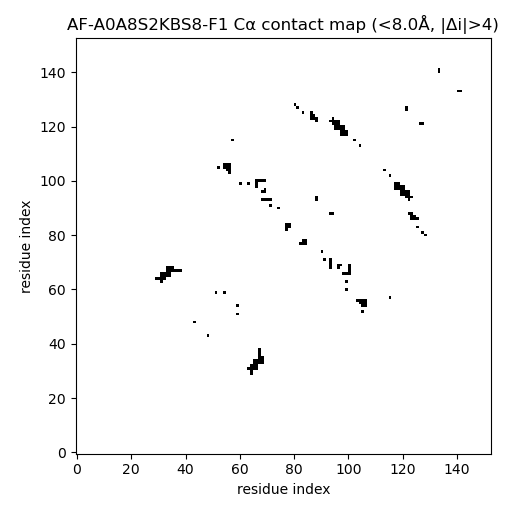1 ? 2.869 1.539 -7.483 1.00 90.69 121 ARG A N 1
ATOM 957 C CA . ARG A 1 121 ? 3.759 2.409 -8.259 1.00 90.69 121 ARG A CA 1
ATOM 958 C C . ARG A 1 121 ? 4.922 1.592 -8.815 1.00 90.69 121 ARG A C 1
ATOM 960 O O . ARG A 1 121 ? 5.728 1.080 -8.049 1.00 90.69 121 ARG A O 1
ATOM 967 N N . ASN A 1 122 ? 5.044 1.528 -10.137 1.00 90.69 122 ASN A N 1
ATOM 968 C CA . ASN A 1 122 ? 6.231 0.988 -10.798 1.00 90.69 122 ASN A CA 1
ATOM 969 C C . ASN A 1 122 ? 7.453 1.899 -10.552 1.00 90.69 122 ASN A C 1
ATOM 971 O O . ASN A 1 122 ? 7.363 3.118 -10.728 1.00 90.69 122 ASN A O 1
ATOM 975 N N . ASN A 1 123 ? 8.577 1.305 -10.150 1.00 90.38 123 ASN A N 1
ATOM 976 C CA . ASN A 1 123 ? 9.854 1.983 -9.914 1.00 90.38 123 ASN A CA 1
ATOM 977 C C . ASN A 1 123 ? 10.815 1.880 -11.116 1.00 90.38 123 ASN A C 1
ATOM 979 O O . ASN A 1 123 ? 11.776 2.650 -11.196 1.00 90.38 123 ASN A O 1
ATOM 983 N N . ASP A 1 124 ? 10.562 0.966 -12.059 1.00 89.50 124 ASP A N 1
ATOM 984 C CA . ASP A 1 124 ? 11.344 0.818 -13.289 1.00 89.50 124 ASP A CA 1
ATOM 985 C C . ASP A 1 124 ? 10.854 1.764 -14.405 1.00 89.50 124 ASP A C 1
ATOM 987 O O . ASP A 1 124 ? 9.731 2.269 -14.396 1.00 89.50 124 ASP A O 1
ATOM 991 N N . LYS A 1 125 ? 11.709 2.003 -15.406 1.00 86.50 125 LYS A N 1
ATOM 992 C CA . LYS A 1 125 ? 11.383 2.805 -16.600 1.00 86.50 125 LYS A CA 1
ATOM 993 C C . LYS A 1 125 ? 10.464 2.078 -17.588 1.00 86.50 125 LYS A C 1
ATOM 995 O O . LYS A 1 125 ? 9.873 2.721 -18.454 1.00 86.50 125 LYS A O 1
ATOM 1000 N N . VAL A 1 126 ? 10.405 0.752 -17.508 1.00 86.94 126 VAL A N 1
ATOM 1001 C CA . VAL A 1 126 ? 9.680 -0.127 -18.432 1.00 86.94 126 VAL A CA 1
ATOM 1002 C C . VAL A 1 126 ? 8.319 -0.470 -17.838 1.00 86.94 126 VAL A C 1
ATOM 1004 O O . VAL A 1 126 ? 8.211 -0.660 -16.631 1.00 86.94 126 VAL A O 1
ATOM 1007 N N . ALA A 1 127 ? 7.276 -0.595 -18.661 1.00 87.06 127 ALA A N 1
ATOM 1008 C CA . ALA A 1 127 ? 6.004 -1.142 -18.194 1.00 87.06 127 ALA A CA 1
ATOM 1009 C C . ALA A 1 127 ? 6.191 -2.612 -17.769 1.00 87.06 127 ALA A C 1
ATOM 1011 O O . ALA A 1 127 ? 6.595 -3.450 -18.574 1.00 87.06 127 ALA A O 1
ATOM 1012 N N . ARG A 1 128 ? 5.905 -2.919 -16.500 1.00 87.25 128 ARG A N 1
ATOM 1013 C CA . ARG A 1 128 ? 5.983 -4.270 -15.927 1.00 87.25 128 ARG A CA 1
ATOM 1014 C C . ARG A 1 128 ? 4.578 -4.783 -15.619 1.00 87.25 128 ARG A C 1
ATOM 1016 O O . ARG A 1 128 ? 3.730 -4.024 -15.152 1.00 87.25 128 ARG A O 1
ATOM 1023 N N . ILE A 1 129 ? 4.339 -6.069 -15.870 1.00 85.00 129 ILE A N 1
ATOM 1024 C CA . ILE A 1 129 ? 3.110 -6.753 -15.451 1.00 85.00 129 ILE A CA 1
ATOM 1025 C C . ILE A 1 129 ? 3.229 -7.069 -13.955 1.00 85.00 129 ILE A C 1
ATOM 1027 O O . ILE A 1 129 ? 4.299 -7.449 -13.485 1.00 85.00 129 ILE A O 1
ATOM 1031 N N . VAL A 1 130 ? 2.131 -6.933 -13.212 1.00 86.81 130 VAL A N 1
ATOM 1032 C CA . VAL A 1 130 ? 2.034 -7.371 -11.815 1.00 86.81 130 VAL A CA 1
ATOM 1033 C C . VAL A 1 130 ? 0.804 -8.250 -11.632 1.00 86.81 130 VAL A C 1
ATOM 1035 O O . VAL A 1 130 ? -0.271 -7.952 -12.152 1.00 86.81 130 VAL A O 1
ATOM 1038 N N . LYS A 1 131 ? 0.967 -9.339 -10.881 1.00 88.12 131 LYS A N 1
ATOM 1039 C CA . LYS A 1 131 ? -0.118 -10.208 -10.424 1.00 88.12 131 LYS A CA 1
ATOM 1040 C C . LYS A 1 131 ? -0.192 -10.091 -8.909 1.00 88.12 131 LYS A C 1
ATOM 1042 O O . LYS A 1 131 ? 0.778 -10.410 -8.229 1.00 88.12 131 LYS A O 1
ATOM 1047 N N . VAL A 1 132 ? -1.332 -9.650 -8.385 1.00 89.38 132 VAL A N 1
ATOM 1048 C CA . VAL A 1 132 ? -1.570 -9.627 -6.938 1.00 89.38 132 VAL A CA 1
ATOM 1049 C C . VAL A 1 132 ? -2.267 -10.926 -6.544 1.00 89.38 132 VAL A C 1
ATOM 1051 O O . VAL A 1 132 ? -3.266 -11.307 -7.152 1.00 89.38 132 VAL A O 1
ATOM 1054 N N . SER A 1 133 ? -1.729 -11.621 -5.547 1.00 89.12 133 SER A N 1
ATOM 1055 C CA . SER A 1 133 ? -2.312 -12.829 -4.960 1.00 89.12 133 SER A CA 1
ATOM 1056 C C . SER A 1 133 ? -2.643 -12.585 -3.495 1.00 89.12 133 SER A C 1
ATOM 1058 O O . SER A 1 133 ? -1.834 -12.009 -2.769 1.00 89.12 133 SER A O 1
ATOM 1060 N N . GLN A 1 134 ? -3.805 -13.059 -3.056 1.00 88.62 134 GLN A N 1
ATOM 1061 C CA . GLN A 1 134 ? -4.216 -13.023 -1.656 1.00 88.62 134 GLN A CA 1
ATOM 1062 C C . GLN A 1 134 ? -3.883 -14.352 -0.963 1.00 88.62 134 GLN A C 1
ATOM 1064 O O . GLN A 1 134 ? -3.846 -15.396 -1.614 1.00 88.62 134 GLN A O 1
ATOM 1069 N N . ALA A 1 135 ? -3.697 -14.326 0.357 1.00 88.81 135 ALA A N 1
ATOM 1070 C CA 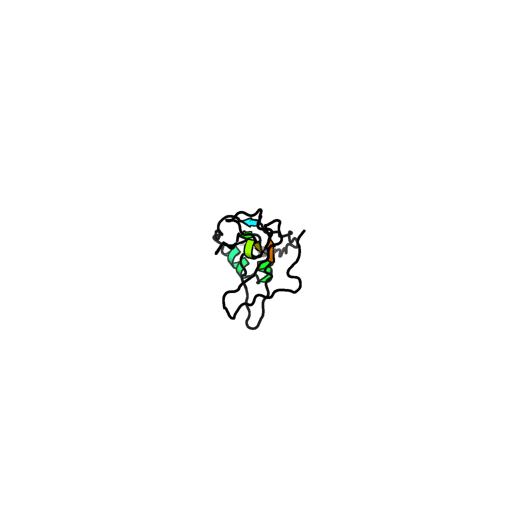. ALA A 1 135 ? -3.820 -15.533 1.168 1.00 88.81 135 ALA A CA 1
ATOM 1071 C C . ALA A 1 135 ? -5.291 -15.987 1.229 1.00 88.81 135 ALA A C 1
ATOM 1073 O O . ALA A 1 135 ? -6.206 -15.151 1.222 1.00 88.81 135 ALA A O 1
ATOM 1074 N N . ASP A 1 136 ? -5.505 -17.300 1.314 1.00 90.12 136 ASP A N 1
ATOM 1075 C CA . ASP A 1 136 ? -6.835 -17.896 1.442 1.00 90.12 136 ASP A CA 1
ATOM 1076 C C . ASP A 1 136 ? -7.465 -17.502 2.787 1.00 90.12 136 ASP A C 1
ATOM 1078 O O . ASP A 1 136 ? -7.046 -17.957 3.853 1.00 90.12 136 ASP A O 1
ATOM 1082 N N . THR A 1 137 ? -8.409 -16.561 2.739 1.00 91.12 137 THR A N 1
ATOM 1083 C CA . THR A 1 137 ? -9.120 -16.020 3.902 1.00 91.12 137 THR A CA 1
ATOM 1084 C C . THR A 1 137 ? -10.525 -15.576 3.476 1.00 91.12 137 THR A C 1
ATOM 1086 O O . THR A 1 137 ? -10.663 -14.951 2.425 1.00 91.12 137 THR A O 1
ATOM 1089 N N . PRO A 1 138 ? -11.574 -15.827 4.281 1.00 89.62 138 PRO A N 1
ATOM 1090 C CA . PRO A 1 138 ? -12.953 -15.472 3.926 1.00 89.62 138 PRO A CA 1
ATOM 1091 C C . PRO A 1 138 ? -13.300 -13.994 4.187 1.00 89.62 138 PRO A C 1
ATOM 1093 O O . PRO A 1 138 ? -14.412 -13.568 3.894 1.00 89.62 138 PRO A O 1
ATOM 1096 N N . TYR A 1 139 ? -12.383 -13.223 4.782 1.00 88.69 139 TYR A N 1
ATOM 1097 C CA . TYR A 1 139 ? -12.637 -11.862 5.275 1.00 88.69 139 TYR A CA 1
ATOM 1098 C C . TYR A 1 139 ? -12.210 -10.753 4.307 1.00 88.69 139 TYR A C 1
ATOM 1100 O O . TYR A 1 139 ? -12.588 -9.600 4.500 1.00 88.69 139 TYR A O 1
ATOM 1108 N N . PHE A 1 140 ? -11.405 -11.082 3.294 1.00 91.44 140 PHE A N 1
ATOM 1109 C CA . PHE A 1 140 ? -10.823 -10.117 2.366 1.00 91.44 140 PHE A CA 1
ATOM 1110 C C . PHE A 1 140 ? -10.979 -10.598 0.924 1.00 91.44 140 PHE A C 1
ATOM 1112 O O . PHE A 1 140 ? -10.901 -11.796 0.648 1.00 91.44 140 PHE A O 1
ATOM 1119 N N . THR A 1 141 ? -11.169 -9.653 0.006 1.00 92.31 141 THR A N 1
ATOM 1120 C CA . THR A 1 141 ? -11.241 -9.905 -1.437 1.00 92.31 141 THR A CA 1
ATOM 1121 C C . THR A 1 141 ? -10.551 -8.779 -2.197 1.00 92.31 141 THR A C 1
ATOM 1123 O O . THR A 1 141 ? -10.912 -7.613 -2.035 1.00 92.31 141 THR A O 1
ATOM 1126 N N . ILE A 1 142 ? -9.596 -9.109 -3.067 1.00 91.81 142 ILE A N 1
ATOM 1127 C CA . ILE A 1 142 ? -8.963 -8.129 -3.959 1.00 91.81 142 ILE A CA 1
ATOM 1128 C C . ILE A 1 142 ? -9.898 -7.833 -5.138 1.00 91.81 142 ILE A C 1
ATOM 1130 O O . ILE A 1 142 ? -10.130 -8.693 -5.986 1.00 91.81 142 ILE A O 1
ATOM 1134 N N . VAL A 1 143 ? -10.388 -6.595 -5.223 1.00 90.44 143 VAL A N 1
ATOM 1135 C CA . VAL A 1 143 ? -11.170 -6.092 -6.362 1.00 90.44 143 VAL A CA 1
ATOM 1136 C C . VAL A 1 143 ? -10.256 -5.275 -7.275 1.00 90.44 143 VAL A C 1
ATOM 1138 O O . VAL A 1 143 ? -9.578 -4.356 -6.824 1.00 90.44 143 VAL A O 1
ATOM 1141 N N . THR A 1 144 ? -10.231 -5.596 -8.571 1.00 87.44 144 THR A N 1
ATOM 1142 C CA . THR A 1 144 ? -9.514 -4.798 -9.581 1.00 87.44 144 THR A CA 1
ATOM 1143 C C . THR A 1 144 ? -10.503 -3.859 -10.279 1.00 87.44 144 THR A C 1
ATOM 1145 O O . THR A 1 144 ? -11.420 -4.354 -10.937 1.00 87.44 144 THR A O 1
ATOM 1148 N N . PRO A 1 145 ? -10.367 -2.524 -10.159 1.00 86.12 145 PRO A N 1
ATOM 1149 C CA . PRO A 1 145 ? -11.265 -1.589 -10.831 1.00 86.12 145 PRO A CA 1
ATOM 1150 C C . PRO A 1 145 ? -11.023 -1.583 -12.354 1.00 86.12 145 PRO A C 1
ATOM 1152 O O . PRO A 1 145 ? -9.887 -1.793 -12.783 1.00 86.12 145 PRO A O 1
ATOM 1155 N N . PRO A 1 146 ? -12.029 -1.251 -13.192 1.00 79.75 146 PRO A N 1
ATOM 1156 C CA . PRO A 1 146 ? -11.876 -1.233 -14.655 1.00 79.75 146 PRO A CA 1
ATOM 1157 C C . PRO A 1 146 ? -10.718 -0.358 -15.163 1.00 79.75 146 PRO A C 1
ATOM 1159 O O . PRO A 1 146 ? -10.096 -0.668 -16.174 1.00 79.75 146 PRO A O 1
ATOM 1162 N 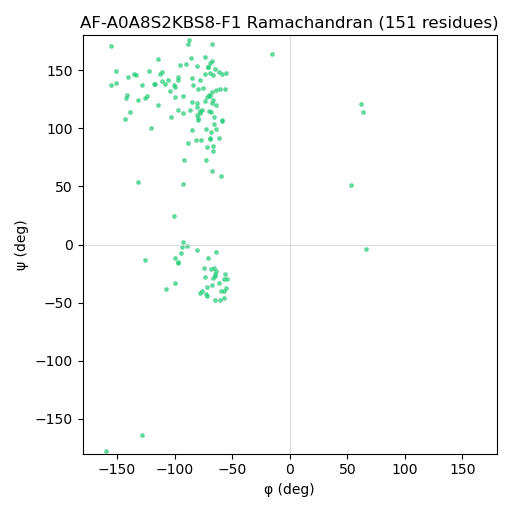N . ASN A 1 147 ? -10.395 0.709 -14.424 1.00 76.88 147 ASN A N 1
ATOM 1163 C CA . ASN A 1 147 ? -9.354 1.682 -14.762 1.00 76.88 147 ASN A CA 1
ATOM 1164 C C . ASN A 1 147 ? -8.030 1.449 -13.999 1.00 76.88 147 ASN A C 1
ATOM 1166 O O . ASN A 1 147 ? -7.265 2.393 -13.811 1.00 76.88 147 ASN A O 1
ATOM 1170 N N . ALA A 1 148 ? -7.744 0.223 -13.537 1.00 72.50 148 ALA A N 1
ATOM 1171 C CA . ALA A 1 148 ? -6.558 -0.089 -12.722 1.00 72.50 148 ALA A CA 1
ATOM 1172 C C . ALA A 1 148 ? -5.208 0.298 -13.369 1.00 72.50 148 ALA A C 1
ATOM 1174 O O . ALA A 1 148 ? -4.233 0.556 -12.665 1.00 72.50 148 ALA A O 1
ATOM 1175 N N . TYR A 1 149 ? -5.140 0.366 -14.700 1.00 71.00 149 TYR A N 1
ATOM 1176 C CA . TYR A 1 149 ? -3.912 0.610 -15.465 1.00 71.00 149 TYR A CA 1
ATOM 1177 C C . TYR A 1 149 ? -3.675 2.098 -15.776 1.00 71.00 149 TYR A C 1
ATOM 1179 O O . TYR A 1 149 ? -3.451 2.482 -16.926 1.00 71.00 149 TYR A O 1
ATOM 1187 N N . GLN A 1 150 ? -3.722 2.966 -14.761 1.00 68.38 150 GLN A N 1
ATOM 1188 C CA . GLN A 1 150 ? -3.450 4.393 -14.953 1.00 68.38 150 GLN A CA 1
ATOM 1189 C C . GLN A 1 150 ? -1.944 4.667 -15.104 1.00 68.38 150 GLN A C 1
ATOM 1191 O O . GLN A 1 150 ? -1.167 4.524 -14.160 1.00 68.38 150 GLN A O 1
ATOM 1196 N N . LYS A 1 151 ? -1.528 5.149 -16.283 1.00 63.66 151 LYS A N 1
ATOM 1197 C CA . LYS A 1 151 ? -0.183 5.709 -16.472 1.00 63.66 151 LYS A CA 1
ATOM 1198 C C . LYS A 1 151 ? -0.058 7.022 -15.692 1.00 63.66 151 LYS A C 1
ATOM 1200 O O . LYS A 1 151 ? -0.688 8.015 -16.048 1.00 63.66 151 LYS A O 1
ATOM 1205 N N . VAL A 1 152 ? 0.800 7.034 -14.676 1.00 55.16 152 VAL A N 1
ATOM 1206 C CA . VAL A 1 152 ? 1.309 8.269 -14.063 1.00 55.16 152 VAL A CA 1
ATOM 1207 C C . VAL A 1 152 ? 2.421 8.823 -14.963 1.00 55.16 152 VAL A C 1
ATOM 1209 O O . VAL A 1 152 ? 3.252 8.051 -15.448 1.00 55.16 152 VAL A O 1
ATOM 1212 N N . ALA A 1 153 ? 2.383 10.128 -15.237 1.00 38.88 153 ALA A N 1
ATOM 1213 C CA . ALA A 1 153 ? 3.349 10.842 -16.079 1.00 38.88 153 ALA A CA 1
ATOM 1214 C C . ALA A 1 153 ? 4.471 11.485 -15.248 1.00 38.88 153 ALA A C 1
ATOM 1216 O O . ALA A 1 153 ? 4.201 11.823 -14.073 1.00 38.88 153 ALA A O 1
#

Radius of gyration: 27.37 Å; Cα contacts (8 Å, |Δi|>4): 98; chains: 1; bounding box: 41×67×98 Å

InterPro domains:
  IPR033305 Hydrocephalus-inducing-like [PTHR23053] (24-153)

pLDDT: mean 79.49, std 18.28, range [33.0, 95.56]

Organism: NCBI:txid392030

Sequence (153 aa):
MLFDQKANMDTGGASVSLQTNYESKVTAPRNPTLIRGPKIEPKLTPSTFLKEMSLDTQQKLLCTREMYLPKIISLSDMAETSLQTTTKVDIDEPLFQPYPSDITFQKYEPFNTYEVPLLLRNNDKVARIVKVSQADTPYFTIVTPPNAYQKVA

Mean predicted aligned error: 12.13 Å

Solvent-accessible surface area (backbone atoms only — not comparable to full-atom values): 11174 Å² total; per-residue (Å²): 129,86,86,82,88,84,83,88,81,89,77,86,76,76,79,78,76,80,77,76,83,77,77,76,86,77,77,73,90,78,76,54,49,78,40,88,64,81,89,74,84,72,90,69,52,72,71,56,47,55,54,57,74,69,36,44,39,66,57,46,62,76,60,52,54,70,33,53,72,71,83,86,88,74,89,78,74,48,70,85,79,34,96,73,58,82,69,81,59,53,94,92,47,68,59,52,47,59,36,63,67,72,87,68,88,39,82,83,56,89,97,64,87,87,87,77,80,78,44,72,44,70,66,39,91,62,96,75,90,83,84,90,80,80,78,97,54,98,87,68,80,93,80,83,60,98,72,71,84,69,84,82,132